Protein AF-A0A4Y9NA19-F1 (afdb_monomer_lite)

pLDDT: mean 90.02, std 9.49, range [52.34, 98.38]

Secondary structure (DSSP, 8-state):
--HHHHHHHHHHHHHHHHHHHHHHHHT--TTB---SS--BTTTBS-EEEETTEEEE-STT---EESS-TTTSPP-SBP-EEEE-TT--EEEE-HHHHHHHHHHSTT-EE----

Structure (mmCIF, N/CA/C/O backbone):
data_AF-A0A4Y9NA19-F1
#
_entry.id   AF-A0A4Y9NA19-F1
#
loop_
_atom_site.group_PDB
_atom_site.id
_atom_site.type_symbol
_atom_site.label_atom_id
_atom_site.label_alt_id
_atom_site.label_comp_id
_atom_site.label_asym_id
_atom_site.label_entity_id
_atom_site.label_seq_id
_atom_site.pdbx_PDB_ins_code
_atom_site.Cartn_x
_atom_site.Cartn_y
_atom_site.Cartn_z
_atom_site.occupancy
_atom_site.B_iso_or_equiv
_atom_site.auth_seq_id
_atom_site.auth_comp_id
_atom_site.auth_asym_id
_atom_site.auth_atom_id
_atom_site.pdbx_PDB_model_num
ATOM 1 N N . MET A 1 1 ? 22.765 -5.496 -37.655 1.00 52.34 1 MET A N 1
ATOM 2 C CA . MET A 1 1 ? 23.413 -4.926 -36.451 1.00 52.34 1 MET A CA 1
ATOM 3 C C . MET A 1 1 ? 22.401 -4.271 -35.501 1.00 52.34 1 MET A C 1
ATOM 5 O O . MET A 1 1 ? 22.779 -3.405 -34.734 1.00 52.34 1 MET A O 1
ATOM 9 N N . ASP A 1 2 ? 21.136 -4.701 -35.508 1.00 59.84 2 ASP A N 1
ATOM 10 C CA . ASP A 1 2 ? 20.037 -3.992 -34.826 1.00 59.84 2 ASP A CA 1
ATOM 11 C C . ASP A 1 2 ? 19.597 -4.692 -33.519 1.00 59.84 2 ASP A C 1
ATOM 13 O O . ASP A 1 2 ? 19.365 -4.069 -32.491 1.00 59.84 2 ASP A O 1
ATOM 17 N N . VAL A 1 3 ? 19.644 -6.030 -33.502 1.00 64.50 3 VAL A N 1
ATOM 18 C CA . VAL A 1 3 ? 19.242 -6.861 -32.349 1.00 64.50 3 VAL A CA 1
ATOM 19 C C . VAL A 1 3 ? 20.148 -6.670 -31.123 1.00 64.50 3 VAL A C 1
ATOM 21 O O . VAL A 1 3 ? 19.667 -6.636 -29.996 1.00 64.50 3 VAL A O 1
ATOM 24 N N . ALA A 1 4 ? 21.460 -6.513 -31.330 1.00 67.88 4 ALA A N 1
ATOM 25 C CA . ALA A 1 4 ? 22.413 -6.320 -30.233 1.00 67.88 4 ALA A CA 1
ATOM 26 C C . ALA A 1 4 ? 22.267 -4.940 -29.562 1.00 67.88 4 ALA A C 1
ATOM 28 O O . ALA A 1 4 ? 22.434 -4.828 -28.351 1.00 67.88 4 ALA A O 1
ATOM 29 N N . ALA A 1 5 ? 21.919 -3.906 -30.337 1.00 70.00 5 ALA A N 1
ATOM 30 C CA . ALA A 1 5 ? 21.656 -2.568 -29.813 1.00 70.00 5 ALA A CA 1
ATOM 31 C C . ALA A 1 5 ? 20.321 -2.517 -29.050 1.00 70.00 5 ALA A C 1
ATOM 33 O O . ALA A 1 5 ? 20.273 -1.955 -27.957 1.00 70.00 5 ALA A O 1
ATOM 34 N N . GLY A 1 6 ? 19.274 -3.172 -29.568 1.00 75.88 6 GLY A N 1
ATOM 35 C CA . GLY A 1 6 ? 17.994 -3.309 -28.865 1.00 75.88 6 GLY A CA 1
ATOM 36 C C . GLY A 1 6 ? 18.116 -4.064 -27.536 1.00 75.88 6 GLY A C 1
ATOM 37 O O . GLY A 1 6 ? 17.572 -3.622 -26.528 1.00 75.88 6 GLY A O 1
ATOM 38 N N . GLY A 1 7 ? 18.896 -5.151 -27.503 1.00 87.75 7 GLY A N 1
ATOM 39 C CA . GLY A 1 7 ? 19.143 -5.908 -26.271 1.00 87.75 7 GLY A CA 1
ATOM 40 C C . GLY A 1 7 ? 19.892 -5.105 -25.203 1.00 87.75 7 GLY A C 1
ATOM 41 O O . GLY A 1 7 ? 19.526 -5.152 -24.032 1.00 87.75 7 GLY A O 1
ATOM 42 N N . LEU A 1 8 ? 20.904 -4.326 -25.599 1.00 91.50 8 LEU A N 1
ATOM 43 C CA . LEU A 1 8 ? 21.634 -3.462 -24.667 1.00 91.50 8 LEU A CA 1
ATOM 44 C C . LEU A 1 8 ? 20.747 -2.344 -24.101 1.00 91.50 8 LEU A C 1
ATOM 46 O O . LEU A 1 8 ? 20.855 -2.028 -22.920 1.00 91.50 8 LEU A O 1
ATOM 50 N N . HIS A 1 9 ? 19.876 -1.757 -24.926 1.00 90.19 9 HIS A N 1
ATOM 51 C CA . HIS A 1 9 ? 18.947 -0.724 -24.471 1.00 90.19 9 HIS A CA 1
ATOM 52 C C . HIS A 1 9 ? 17.957 -1.271 -23.436 1.00 90.19 9 HIS A C 1
ATOM 54 O O . HIS A 1 9 ? 17.859 -0.703 -22.354 1.00 90.19 9 HIS A O 1
ATOM 60 N N . SER A 1 10 ? 17.328 -2.418 -23.717 1.00 90.94 10 SER A N 1
ATOM 61 C CA . SER A 1 10 ? 16.413 -3.088 -22.779 1.00 90.94 10 SER A CA 1
ATOM 62 C C . SER A 1 10 ? 17.091 -3.409 -21.444 1.00 90.94 10 SER A C 1
ATOM 64 O O . SER A 1 10 ? 16.537 -3.139 -20.386 1.00 90.94 10 SER A O 1
ATOM 66 N N . ALA A 1 11 ? 18.319 -3.937 -21.476 1.00 92.50 11 ALA A N 1
ATOM 67 C CA . ALA A 1 11 ? 19.066 -4.228 -20.253 1.00 92.50 11 ALA A CA 1
ATOM 68 C C . ALA A 1 11 ? 19.411 -2.954 -19.456 1.00 92.50 11 ALA A C 1
ATOM 70 O O . ALA A 1 11 ? 19.435 -2.975 -18.228 1.00 92.50 11 ALA A O 1
ATOM 71 N N . ALA A 1 12 ? 19.687 -1.839 -20.140 1.00 94.69 12 ALA A N 1
ATOM 72 C CA . ALA A 1 12 ? 19.922 -0.560 -19.480 1.00 94.69 12 ALA A CA 1
ATOM 73 C C . ALA A 1 12 ? 18.646 -0.015 -18.816 1.00 94.69 12 ALA A C 1
ATOM 75 O O . ALA A 1 12 ? 18.734 0.499 -17.704 1.00 94.69 12 ALA A O 1
ATOM 76 N N . GLU A 1 13 ? 17.480 -0.155 -19.455 1.00 93.31 13 GLU A N 1
ATOM 77 C CA . GLU A 1 13 ? 16.184 0.213 -18.865 1.00 93.31 13 GLU A CA 1
ATOM 78 C C . GLU A 1 13 ? 15.889 -0.612 -17.603 1.00 93.31 13 GLU A C 1
ATOM 80 O O . GLU A 1 13 ? 15.613 -0.035 -16.556 1.00 93.31 13 GLU A O 1
ATOM 85 N N . GLU A 1 14 ? 16.073 -1.936 -17.646 1.00 92.75 14 GLU A N 1
ATOM 86 C CA . GLU A 1 14 ? 15.884 -2.813 -16.476 1.00 92.75 14 GLU A CA 1
ATOM 87 C C . GLU A 1 14 ? 16.801 -2.442 -15.297 1.00 92.75 14 GLU A C 1
ATOM 89 O O . GLU A 1 14 ? 16.388 -2.469 -14.132 1.00 92.75 14 GLU A O 1
ATOM 94 N N . LEU A 1 15 ? 18.056 -2.077 -15.580 1.00 95.69 15 LEU A N 1
ATOM 95 C CA . LEU A 1 15 ? 18.998 -1.629 -14.552 1.00 95.69 15 LEU A CA 1
ATOM 96 C C . LEU A 1 15 ? 18.588 -0.290 -13.934 1.00 95.69 15 LEU A C 1
ATOM 98 O O . LEU A 1 15 ? 18.739 -0.118 -12.724 1.00 95.69 15 LEU A O 1
ATOM 102 N N . LEU A 1 16 ? 18.089 0.648 -14.742 1.00 94.38 16 LEU A N 1
ATOM 103 C CA . LEU A 1 16 ? 17.586 1.932 -14.254 1.00 94.38 16 LEU A CA 1
ATOM 104 C C . LEU A 1 16 ? 16.338 1.737 -13.384 1.00 94.38 16 LEU A C 1
ATOM 106 O O . LEU A 1 16 ? 16.288 2.284 -12.284 1.00 94.38 16 LEU A O 1
ATOM 110 N N . ASP A 1 17 ? 15.401 0.886 -13.807 1.00 91.06 17 ASP A N 1
ATOM 111 C CA . ASP A 1 17 ? 14.200 0.550 -13.032 1.00 91.06 17 ASP A CA 1
ATOM 112 C C . ASP A 1 17 ? 14.560 -0.079 -11.677 1.00 91.06 17 ASP A C 1
ATOM 114 O O . ASP A 1 17 ? 14.029 0.313 -10.632 1.00 91.06 17 ASP A O 1
ATOM 118 N N . THR A 1 18 ? 15.522 -1.007 -11.678 1.00 92.31 18 THR A N 1
ATOM 119 C CA . THR A 1 18 ? 16.030 -1.649 -10.455 1.00 92.31 18 THR A CA 1
ATOM 120 C C . THR A 1 18 ? 16.717 -0.637 -9.536 1.00 92.31 18 THR A C 1
ATOM 122 O O . THR A 1 18 ? 16.524 -0.657 -8.320 1.00 92.31 18 THR A O 1
ATOM 125 N N . ALA A 1 19 ? 17.532 0.265 -10.089 1.00 95.69 19 ALA A N 1
ATOM 126 C CA . ALA A 1 19 ? 18.197 1.302 -9.307 1.00 95.69 19 ALA A CA 1
ATOM 127 C C . ALA A 1 19 ? 17.177 2.241 -8.646 1.00 95.69 19 ALA A C 1
ATOM 129 O O . ALA A 1 19 ? 17.307 2.552 -7.460 1.00 95.69 19 ALA A O 1
ATOM 130 N N . ASP A 1 20 ? 16.135 2.632 -9.378 1.00 93.69 20 ASP A N 1
ATOM 131 C CA . ASP A 1 20 ? 15.051 3.458 -8.856 1.00 93.69 20 ASP A CA 1
ATOM 132 C C . ASP A 1 20 ? 14.265 2.742 -7.745 1.00 93.69 20 ASP A C 1
ATOM 134 O O . ASP A 1 20 ? 13.883 3.379 -6.758 1.00 93.69 20 ASP A O 1
ATOM 138 N N . GLU A 1 21 ? 14.041 1.429 -7.857 1.00 91.94 21 GLU A N 1
ATOM 139 C CA . GLU A 1 21 ? 13.459 0.613 -6.782 1.00 91.94 21 GLU A CA 1
ATOM 140 C C . GLU A 1 21 ? 14.341 0.615 -5.532 1.00 91.94 21 GLU A C 1
ATOM 142 O O . GLU A 1 21 ? 13.872 0.945 -4.440 1.00 91.94 21 GLU A O 1
ATOM 147 N N . LEU A 1 22 ? 15.638 0.344 -5.681 1.00 93.38 22 LEU A N 1
ATOM 148 C CA . LEU A 1 22 ? 16.576 0.352 -4.559 1.00 93.38 22 LEU A CA 1
ATOM 149 C C . LEU A 1 22 ? 16.648 1.723 -3.876 1.00 93.38 22 LEU A C 1
ATOM 151 O O . LEU A 1 22 ? 16.710 1.784 -2.649 1.00 93.38 22 LEU A O 1
ATOM 155 N N . ILE A 1 23 ? 16.589 2.820 -4.637 1.00 94.62 23 ILE A N 1
ATOM 156 C CA . ILE A 1 23 ? 16.535 4.181 -4.087 1.00 94.62 23 ILE A CA 1
ATOM 157 C C . ILE A 1 23 ? 15.264 4.379 -3.253 1.00 94.62 23 ILE A C 1
ATOM 159 O O . ILE A 1 23 ? 15.349 4.919 -2.148 1.00 94.62 23 ILE A O 1
ATOM 163 N N . ARG A 1 24 ? 14.095 3.923 -3.727 1.00 92.56 24 ARG A N 1
ATOM 164 C CA . ARG A 1 24 ? 12.836 4.002 -2.960 1.00 92.56 24 ARG A CA 1
ATOM 165 C C . ARG A 1 24 ? 12.909 3.194 -1.669 1.00 92.56 24 ARG A C 1
ATOM 167 O O . ARG A 1 24 ? 12.524 3.701 -0.616 1.00 92.56 24 ARG A O 1
ATOM 174 N N . LEU A 1 25 ? 13.436 1.973 -1.738 1.00 89.94 25 LEU A N 1
ATOM 175 C CA . LEU A 1 25 ? 13.600 1.103 -0.573 1.00 89.94 25 LEU A CA 1
ATOM 176 C C . LEU A 1 25 ? 14.597 1.687 0.435 1.00 89.94 25 LEU A C 1
ATOM 178 O O . LEU A 1 25 ? 14.336 1.664 1.635 1.00 89.94 25 LEU A O 1
ATOM 182 N N . ALA A 1 26 ? 15.704 2.262 -0.036 1.00 91.00 26 ALA A N 1
ATOM 183 C CA . ALA A 1 26 ? 16.690 2.926 0.813 1.00 91.00 26 ALA A CA 1
ATOM 184 C C . ALA A 1 26 ? 16.149 4.220 1.446 1.00 91.00 26 ALA A C 1
ATOM 186 O O . ALA A 1 26 ? 16.511 4.553 2.572 1.00 91.00 26 ALA A O 1
ATOM 187 N N . ALA A 1 27 ? 15.262 4.934 0.749 1.00 91.12 27 ALA A N 1
ATOM 188 C CA . ALA A 1 27 ? 14.577 6.120 1.259 1.00 91.12 27 ALA A CA 1
ATOM 189 C C . ALA A 1 27 ? 13.384 5.790 2.178 1.00 91.12 27 ALA A C 1
ATOM 191 O O . ALA A 1 27 ? 12.704 6.705 2.656 1.00 91.12 27 ALA A O 1
ATOM 192 N N . ARG A 1 28 ? 13.101 4.501 2.424 1.00 89.44 28 ARG A N 1
ATOM 193 C CA . ARG A 1 28 ? 11.988 4.077 3.273 1.00 89.44 28 ARG A CA 1
ATOM 194 C C . ARG A 1 28 ? 12.172 4.608 4.690 1.00 89.44 28 ARG A C 1
ATOM 196 O O . ARG A 1 28 ? 13.248 4.556 5.282 1.00 89.44 28 ARG A O 1
ATOM 203 N N . ARG A 1 29 ? 11.072 5.115 5.238 1.00 89.38 29 ARG A N 1
ATOM 204 C CA . ARG A 1 29 ? 11.042 5.714 6.569 1.00 89.38 29 ARG A CA 1
ATOM 205 C C . ARG A 1 29 ? 11.337 4.664 7.642 1.00 89.38 29 ARG A C 1
ATOM 207 O O . ARG A 1 29 ? 10.927 3.511 7.519 1.00 89.38 29 ARG A O 1
ATOM 214 N N . THR A 1 30 ? 11.986 5.081 8.725 1.00 89.75 30 THR A N 1
ATOM 215 C CA . THR A 1 30 ? 12.241 4.214 9.889 1.00 89.75 30 THR A CA 1
ATOM 216 C C . THR A 1 30 ? 10.965 3.861 10.651 1.00 89.75 30 THR A C 1
ATOM 218 O O . THR A 1 30 ? 10.907 2.811 11.280 1.00 89.75 30 THR A O 1
ATOM 221 N N . ASP A 1 31 ? 9.940 4.709 10.564 1.00 93.00 31 ASP A N 1
ATOM 222 C CA . ASP A 1 31 ? 8.604 4.515 11.136 1.00 93.00 31 ASP A CA 1
ATOM 223 C C . ASP A 1 31 ? 7.605 3.925 10.124 1.00 93.00 31 ASP A C 1
ATOM 225 O O . ASP A 1 31 ? 6.395 4.038 10.312 1.00 93.00 31 ASP A O 1
ATOM 229 N N . ALA A 1 32 ? 8.081 3.331 9.025 1.00 94.56 32 ALA A N 1
ATOM 230 C CA . ALA A 1 32 ? 7.206 2.752 8.017 1.00 94.56 32 ALA A CA 1
ATOM 231 C C . ALA A 1 32 ? 6.503 1.484 8.528 1.00 94.56 32 ALA A C 1
ATOM 233 O O . ALA A 1 32 ? 7.097 0.636 9.197 1.00 94.56 32 ALA A O 1
ATOM 234 N N . CYS A 1 33 ? 5.239 1.326 8.138 1.00 95.69 33 CYS A N 1
ATOM 235 C CA . CYS A 1 33 ? 4.419 0.151 8.406 1.00 95.69 33 CYS A CA 1
ATOM 236 C C . CYS A 1 33 ? 5.139 -1.140 7.995 1.00 95.69 33 CYS A C 1
ATOM 238 O O . CYS A 1 33 ? 5.673 -1.231 6.891 1.00 95.69 33 CYS A O 1
ATOM 240 N N . SER A 1 34 ? 5.132 -2.147 8.872 1.00 91.75 34 SER A N 1
ATOM 241 C CA . SER A 1 34 ? 5.909 -3.388 8.729 1.00 91.75 34 SER A CA 1
ATOM 242 C C . SER A 1 34 ? 5.424 -4.341 7.632 1.00 91.75 34 SER A C 1
ATOM 244 O O . SER A 1 34 ? 6.112 -5.312 7.324 1.00 91.75 34 SER A O 1
ATOM 246 N N . VAL A 1 35 ? 4.259 -4.082 7.035 1.00 95.06 35 VAL A N 1
ATOM 247 C CA . VAL A 1 35 ? 3.653 -4.969 6.038 1.00 95.06 35 VAL A CA 1
ATOM 248 C C . VAL A 1 35 ? 4.491 -4.979 4.746 1.00 95.06 35 VAL A C 1
ATOM 250 O O . VAL A 1 35 ? 4.808 -3.907 4.220 1.00 95.06 35 VAL A O 1
ATOM 253 N N . PRO A 1 36 ? 4.854 -6.164 4.210 1.00 94.38 36 PRO A N 1
ATOM 254 C CA . PRO A 1 36 ? 5.806 -6.286 3.105 1.00 94.38 36 PRO A CA 1
ATOM 255 C C . PRO A 1 36 ? 5.197 -6.046 1.714 1.00 94.38 36 PRO A C 1
ATOM 257 O O . PRO A 1 36 ? 5.856 -6.314 0.717 1.00 94.38 36 PRO A O 1
ATOM 260 N N . TRP A 1 37 ? 3.970 -5.531 1.638 1.00 95.56 37 TRP A N 1
ATOM 261 C CA . TRP A 1 37 ? 3.317 -5.100 0.402 1.00 95.56 37 TRP A CA 1
ATOM 262 C C . TRP A 1 37 ? 2.678 -3.723 0.597 1.00 95.56 37 TRP A C 1
ATOM 264 O O . TRP A 1 37 ? 2.371 -3.311 1.721 1.00 95.56 37 TRP A O 1
ATOM 274 N N . GLY A 1 38 ? 2.465 -2.995 -0.495 1.00 96.12 38 GLY A N 1
ATOM 275 C CA . GLY A 1 38 ? 1.840 -1.682 -0.447 1.00 96.12 38 GLY A CA 1
ATOM 276 C C . GLY A 1 38 ? 0.318 -1.742 -0.362 1.00 96.12 38 GLY A C 1
ATOM 277 O O . GLY A 1 38 ? -0.338 -2.667 -0.840 1.00 96.12 38 GLY A O 1
ATOM 278 N N . ALA A 1 39 ? -0.259 -0.672 0.179 1.00 96.38 39 ALA A N 1
ATOM 279 C CA . ALA A 1 39 ? -1.697 -0.432 0.205 1.00 96.38 39 ALA A CA 1
ATOM 280 C C . ALA A 1 39 ? -2.029 0.977 -0.302 1.00 96.38 39 ALA A C 1
ATOM 282 O O . ALA A 1 39 ? -1.165 1.868 -0.362 1.00 96.38 39 ALA A O 1
ATOM 283 N N . CYS A 1 40 ? -3.299 1.192 -0.656 1.00 96.94 40 CYS A N 1
ATOM 284 C CA . CYS A 1 40 ? -3.821 2.543 -0.760 1.00 96.94 40 CYS A CA 1
ATOM 285 C C . CYS A 1 40 ? -3.840 3.131 0.659 1.00 96.94 40 CYS A C 1
ATOM 287 O O . CYS A 1 40 ? -4.475 2.533 1.528 1.00 96.94 40 CYS A O 1
ATOM 289 N N . PRO A 1 41 ? -3.205 4.290 0.908 1.00 94.25 41 PRO A N 1
ATOM 290 C CA . PRO A 1 41 ? -3.144 4.858 2.258 1.00 94.25 41 PRO A CA 1
ATOM 291 C C . PRO A 1 41 ? -4.523 5.112 2.880 1.00 94.25 41 PRO A C 1
ATOM 293 O O . PRO A 1 41 ? -4.672 5.030 4.089 1.00 94.25 41 PRO A O 1
ATOM 296 N N . GLU A 1 42 ? -5.535 5.372 2.047 1.00 93.00 42 GLU A N 1
ATOM 297 C CA . GLU A 1 42 ? -6.908 5.653 2.487 1.00 93.00 42 GLU A CA 1
ATOM 298 C C . GLU A 1 42 ? -7.849 4.450 2.389 1.00 93.00 42 GLU A C 1
ATOM 300 O O . GLU A 1 42 ? -8.798 4.342 3.156 1.00 93.00 42 GLU A O 1
ATOM 305 N N . HIS A 1 43 ? -7.627 3.565 1.414 1.00 95.06 43 HIS A N 1
ATOM 306 C CA . HIS A 1 43 ? -8.604 2.536 1.046 1.00 95.06 43 HIS A CA 1
ATOM 307 C C . HIS A 1 43 ? -8.106 1.105 1.282 1.00 95.06 43 HIS A C 1
ATOM 309 O O . HIS A 1 43 ? -8.812 0.156 0.956 1.00 95.06 43 HIS A O 1
ATOM 315 N N . GLY A 1 44 ? -6.898 0.935 1.824 1.00 94.88 44 GLY A N 1
ATOM 316 C CA . GLY A 1 44 ? -6.332 -0.371 2.148 1.00 94.88 44 GLY A CA 1
ATOM 317 C C . GLY A 1 44 ? -6.002 -1.218 0.919 1.00 94.88 44 GLY A C 1
ATOM 318 O O . GLY A 1 44 ? -5.393 -0.732 -0.041 1.00 94.88 44 GLY A O 1
ATOM 319 N N . ALA A 1 45 ? -6.371 -2.501 0.965 1.00 94.25 45 ALA A N 1
ATOM 320 C CA . ALA A 1 45 ? -6.037 -3.523 -0.031 1.00 94.25 45 ALA A CA 1
ATOM 321 C C . ALA A 1 45 ? -6.867 -3.410 -1.330 1.00 94.25 45 ALA A C 1
ATOM 323 O O . ALA A 1 45 ? -7.560 -4.341 -1.738 1.00 94.25 45 ALA A O 1
ATOM 324 N N . THR A 1 46 ? -6.800 -2.252 -1.988 1.00 96.56 46 THR A N 1
A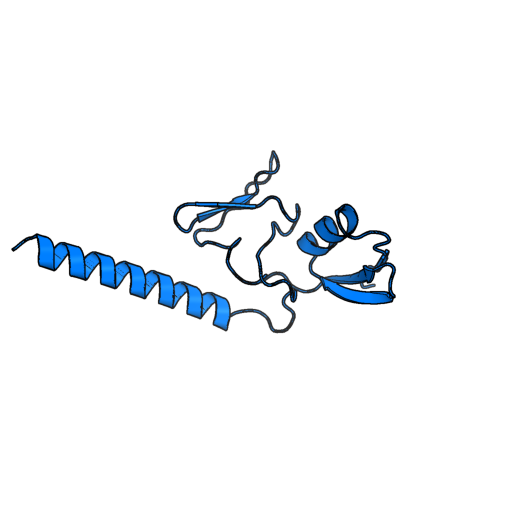TOM 325 C CA . THR A 1 46 ? -7.541 -1.926 -3.223 1.00 96.56 46 THR A CA 1
ATOM 326 C C . THR A 1 46 ? -6.629 -1.585 -4.397 1.00 96.56 46 THR A C 1
ATOM 328 O O . THR A 1 46 ? -7.101 -1.139 -5.450 1.00 96.56 46 THR A O 1
ATOM 331 N N . LEU A 1 47 ? -5.320 -1.771 -4.232 1.00 97.75 47 LEU A N 1
ATOM 332 C CA . LEU A 1 47 ? -4.351 -1.528 -5.287 1.00 97.75 47 LEU A CA 1
ATOM 333 C C . LEU A 1 47 ? -4.442 -2.593 -6.385 1.00 97.75 47 LEU A C 1
ATOM 335 O O . LEU A 1 47 ? -4.673 -3.773 -6.126 1.00 97.75 47 LEU A O 1
ATOM 339 N N . ARG A 1 48 ? -4.211 -2.165 -7.623 1.00 98.06 48 ARG A N 1
ATOM 340 C CA . ARG A 1 48 ? -3.859 -3.025 -8.754 1.00 98.06 48 ARG A CA 1
ATOM 341 C C . ARG A 1 48 ? -2.548 -2.551 -9.344 1.00 98.06 48 ARG A C 1
ATOM 343 O O . ARG A 1 48 ? -2.285 -1.350 -9.346 1.00 98.06 48 ARG A O 1
ATOM 350 N N . SER A 1 49 ? -1.773 -3.496 -9.863 1.00 97.12 49 SER A N 1
ATOM 351 C CA . SER A 1 49 ? -0.491 -3.223 -10.494 1.00 97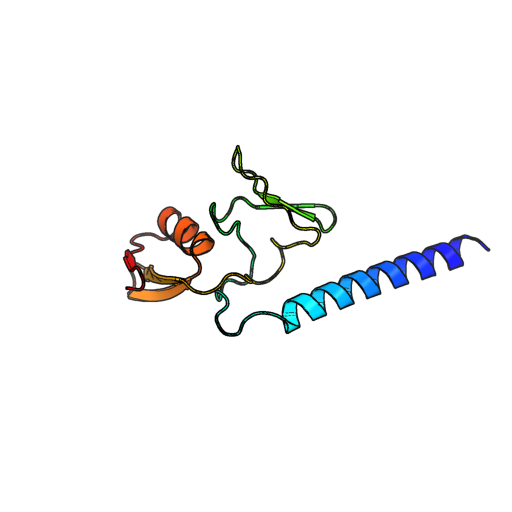.12 49 SER A CA 1
ATOM 352 C C . SER A 1 49 ? -0.357 -3.952 -11.824 1.00 97.12 49 SER A C 1
ATOM 354 O O . SER A 1 49 ? -0.824 -5.082 -11.980 1.00 97.12 49 SER A O 1
ATOM 356 N N . THR A 1 50 ? 0.215 -3.282 -12.819 1.00 96.00 50 THR A N 1
ATOM 357 C CA . THR A 1 50 ? 0.538 -3.843 -14.138 1.00 96.00 50 THR A CA 1
ATOM 358 C C . THR A 1 50 ? 1.627 -2.992 -14.783 1.00 96.00 50 THR A C 1
ATOM 360 O O . THR A 1 50 ? 1.548 -1.765 -14.736 1.00 96.00 50 THR A O 1
ATOM 363 N N . ALA A 1 51 ? 2.615 -3.635 -15.415 1.00 91.38 51 ALA A N 1
ATOM 364 C CA . ALA A 1 51 ? 3.700 -2.972 -16.150 1.00 91.38 51 ALA A CA 1
ATOM 365 C C . ALA A 1 51 ? 4.401 -1.865 -15.332 1.00 91.38 51 ALA A C 1
ATOM 367 O O . ALA A 1 51 ? 4.506 -0.722 -15.781 1.00 91.38 51 ALA A O 1
ATOM 368 N N . GLY A 1 52 ? 4.795 -2.191 -14.094 1.00 90.12 52 GLY A N 1
ATOM 369 C CA . GLY A 1 52 ? 5.505 -1.268 -13.201 1.00 90.12 52 GLY A CA 1
ATOM 370 C C . GLY A 1 52 ? 4.674 -0.069 -12.737 1.00 90.12 52 GLY A C 1
ATOM 371 O O . GLY A 1 52 ? 5.223 0.918 -12.265 1.00 90.12 52 GLY A O 1
ATOM 372 N N . ARG A 1 53 ? 3.347 -0.096 -12.889 1.00 95.12 53 ARG A N 1
ATOM 373 C CA . ARG A 1 53 ? 2.451 0.990 -12.471 1.00 95.12 53 ARG A CA 1
ATOM 374 C C . ARG A 1 53 ? 1.397 0.451 -11.538 1.00 95.12 53 ARG A C 1
ATOM 376 O O . ARG A 1 53 ? 0.810 -0.590 -11.810 1.00 95.12 53 ARG A O 1
ATOM 383 N N . CYS A 1 54 ? 1.090 1.220 -10.504 1.00 98.19 54 CYS A N 1
ATOM 384 C CA . CYS A 1 54 ? 0.125 0.837 -9.489 1.00 98.19 54 CYS A CA 1
ATOM 385 C C . CYS A 1 54 ? -0.945 1.922 -9.301 1.00 98.19 54 CYS A C 1
ATOM 387 O O . CYS A 1 54 ? -0.653 3.116 -9.386 1.00 98.19 54 CYS A O 1
ATOM 389 N N . TRP A 1 55 ? -2.196 1.542 -9.040 1.00 98.38 55 TRP A N 1
ATOM 390 C CA . TRP A 1 55 ? -3.300 2.477 -8.788 1.00 98.38 55 TRP A CA 1
ATOM 391 C C . TRP A 1 55 ? -4.341 1.899 -7.831 1.00 98.38 55 TRP A C 1
ATOM 393 O O . TRP A 1 55 ? -4.509 0.686 -7.729 1.00 98.38 55 TRP A O 1
ATOM 403 N N . CYS A 1 56 ? -5.058 2.779 -7.133 1.00 98.38 56 CYS A N 1
ATOM 404 C CA . CYS A 1 56 ? -6.211 2.399 -6.320 1.00 98.38 56 CYS A CA 1
ATOM 405 C C . CYS A 1 56 ? -7.440 2.150 -7.206 1.00 98.38 56 CYS A C 1
ATOM 407 O O . CYS A 1 56 ? -7.710 2.919 -8.126 1.00 98.38 56 CYS A O 1
ATOM 409 N N . THR A 1 57 ? -8.205 1.098 -6.916 1.00 98.06 57 THR A N 1
ATOM 410 C CA . THR A 1 57 ? -9.431 0.754 -7.660 1.00 98.06 57 THR A CA 1
ATOM 411 C C . THR A 1 57 ? -10.722 1.269 -7.027 1.00 98.06 57 THR A C 1
ATOM 413 O O . THR A 1 57 ? -11.784 1.136 -7.634 1.00 98.06 57 THR A O 1
ATOM 416 N N . THR A 1 58 ? -10.657 1.884 -5.842 1.00 97.88 58 THR A N 1
ATOM 417 C CA . THR A 1 58 ? -11.835 2.482 -5.201 1.00 97.88 58 THR A CA 1
ATOM 418 C C . THR A 1 58 ? -12.384 3.638 -6.048 1.00 97.88 58 THR A C 1
ATOM 420 O O . THR A 1 58 ? -11.617 4.544 -6.393 1.00 97.88 58 THR A O 1
ATOM 423 N N . PRO A 1 59 ? -13.697 3.666 -6.356 1.00 97.94 59 PRO A N 1
ATOM 424 C CA . PRO A 1 59 ? -14.312 4.762 -7.101 1.00 97.94 59 PRO A CA 1
ATOM 425 C C . PRO A 1 59 ? -14.018 6.132 -6.475 1.00 97.94 59 PRO A C 1
ATOM 427 O O . PRO A 1 59 ? -14.209 6.331 -5.280 1.00 97.94 59 PRO A O 1
ATOM 430 N N . GLY A 1 60 ? -13.547 7.080 -7.289 1.00 97.50 60 GLY A N 1
ATOM 431 C CA . GLY A 1 60 ? -13.208 8.439 -6.846 1.00 97.50 60 GLY A CA 1
ATOM 432 C C . GLY A 1 60 ? -11.796 8.610 -6.273 1.00 97.50 60 GLY A C 1
ATOM 433 O O . GLY A 1 60 ? -11.337 9.743 -6.142 1.00 97.50 60 GLY A O 1
ATOM 434 N N . CYS A 1 61 ? -11.056 7.530 -5.997 1.00 97.88 61 CYS A N 1
ATOM 435 C CA . CYS A 1 61 ? -9.656 7.644 -5.598 1.00 97.88 61 CYS A CA 1
ATOM 436 C C . CYS A 1 61 ? -8.760 7.860 -6.826 1.00 97.88 61 CYS A C 1
ATOM 438 O O . CYS A 1 61 ? -8.714 7.030 -7.729 1.00 97.88 61 CYS A O 1
ATOM 440 N N . LEU A 1 62 ? -8.004 8.960 -6.849 1.00 97.25 62 LEU A N 1
ATOM 441 C CA . LEU A 1 62 ? -7.117 9.310 -7.971 1.00 97.25 62 LEU A CA 1
ATOM 442 C C . LEU A 1 62 ? -5.645 8.929 -7.738 1.00 97.25 62 LEU A C 1
ATOM 444 O O . LEU A 1 62 ? -4.773 9.304 -8.526 1.00 97.25 62 LEU A O 1
ATOM 448 N N . ARG A 1 63 ? -5.347 8.213 -6.646 1.00 97.62 63 ARG A N 1
ATOM 449 C CA . ARG A 1 63 ? -3.974 7.823 -6.305 1.00 97.62 63 ARG A CA 1
ATOM 450 C C . ARG A 1 63 ? -3.442 6.767 -7.267 1.00 97.62 63 ARG A C 1
ATOM 452 O O . ARG A 1 63 ? -4.049 5.714 -7.472 1.00 97.62 63 ARG A O 1
ATOM 459 N N . ARG A 1 64 ? -2.267 7.070 -7.807 1.00 97.88 64 ARG A N 1
ATOM 460 C CA . ARG A 1 64 ? -1.511 6.269 -8.765 1.00 97.88 64 ARG A CA 1
ATOM 461 C C . ARG A 1 64 ? -0.024 6.479 -8.536 1.00 97.88 64 ARG A C 1
ATOM 463 O O . ARG A 1 64 ? 0.390 7.555 -8.109 1.00 97.88 64 ARG A O 1
ATOM 470 N N . TRP A 1 65 ? 0.751 5.459 -8.857 1.00 96.81 65 TRP A N 1
ATOM 471 C CA . TRP A 1 65 ? 2.193 5.408 -8.699 1.00 96.81 65 TRP A C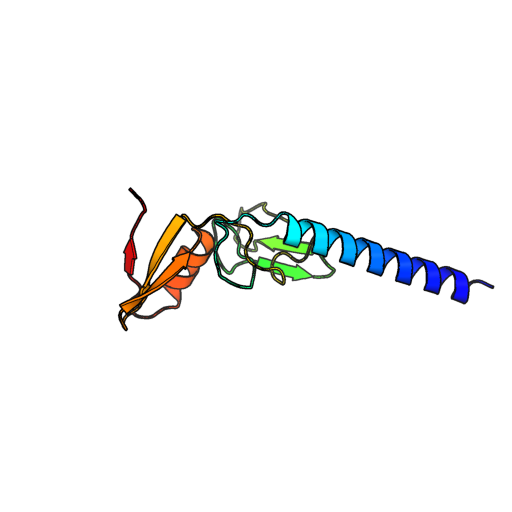A 1
ATOM 472 C C . TRP A 1 65 ? 2.817 4.915 -10.002 1.00 96.81 65 TRP A C 1
ATOM 474 O O . TRP A 1 65 ? 2.278 4.033 -10.673 1.00 96.81 65 TRP A O 1
ATOM 484 N N . PHE A 1 66 ? 3.956 5.504 -10.355 1.00 94.50 66 PHE A N 1
ATOM 485 C CA . PHE A 1 66 ? 4.757 5.124 -11.523 1.00 94.50 66 PHE A CA 1
ATOM 486 C C . PHE A 1 66 ? 5.777 4.016 -11.204 1.00 94.50 66 PHE A C 1
ATOM 488 O O . PHE A 1 66 ? 6.779 3.900 -11.890 1.00 94.50 66 PHE A O 1
ATOM 495 N N . HIS A 1 67 ? 5.522 3.255 -10.141 1.00 93.12 67 HIS A N 1
ATOM 496 C CA . HIS A 1 67 ? 6.250 2.058 -9.727 1.00 93.12 67 HIS A CA 1
ATOM 497 C C . HIS A 1 67 ? 5.240 1.023 -9.212 1.00 93.12 67 HIS A C 1
ATOM 499 O O . HIS A 1 67 ? 4.083 1.369 -8.911 1.00 93.12 67 HIS A O 1
ATOM 505 N N . ASP A 1 68 ? 5.672 -0.233 -9.078 1.00 94.12 68 ASP A N 1
ATOM 506 C CA . ASP A 1 68 ? 4.871 -1.310 -8.497 1.00 94.12 68 ASP A CA 1
ATOM 507 C C . ASP A 1 68 ? 4.793 -1.202 -6.969 1.00 94.12 68 ASP A C 1
ATOM 509 O O . ASP A 1 68 ? 5.326 -2.009 -6.215 1.00 94.12 68 ASP A O 1
ATOM 513 N N . ARG A 1 69 ? 4.057 -0.197 -6.497 1.00 95.69 69 ARG A N 1
ATOM 514 C CA . ARG A 1 69 ? 3.815 -0.011 -5.067 1.00 95.69 69 ARG A CA 1
ATOM 515 C C . ARG A 1 69 ? 3.197 -1.242 -4.401 1.00 95.69 69 ARG A C 1
ATOM 517 O O . ARG A 1 69 ? 3.422 -1.446 -3.218 1.00 95.69 69 ARG A O 1
ATOM 524 N N . LEU A 1 70 ? 2.367 -2.010 -5.110 1.00 96.75 70 LEU A N 1
ATOM 525 C CA . LEU A 1 70 ? 1.720 -3.189 -4.532 1.00 96.75 70 LEU A CA 1
ATOM 526 C C . LEU A 1 70 ? 2.755 -4.273 -4.199 1.00 96.75 70 LEU A C 1
ATOM 528 O O . LEU A 1 70 ? 2.638 -4.896 -3.149 1.00 96.75 70 LEU A O 1
ATOM 532 N N . GLY A 1 71 ? 3.756 -4.464 -5.061 1.00 94.94 71 GLY A N 1
ATOM 533 C CA . GLY A 1 71 ? 4.859 -5.403 -4.840 1.00 94.94 71 GLY A CA 1
ATOM 534 C C . GLY A 1 71 ? 5.934 -4.924 -3.856 1.00 94.94 71 GLY A C 1
ATOM 535 O O . GLY A 1 71 ? 6.682 -5.746 -3.336 1.00 94.94 71 GLY A O 1
ATOM 536 N N . GLU A 1 72 ? 6.009 -3.623 -3.571 1.00 93.75 72 GLU A N 1
ATOM 537 C CA . GLU A 1 72 ? 7.005 -3.039 -2.665 1.00 93.75 72 GLU A CA 1
ATOM 538 C C . GLU A 1 72 ? 6.533 -3.035 -1.187 1.00 93.75 72 GLU A C 1
ATOM 540 O O . GLU A 1 72 ? 5.339 -2.867 -0.916 1.00 93.75 72 GLU A O 1
ATOM 545 N N . PRO A 1 73 ? 7.445 -3.146 -0.195 1.00 95.44 73 PRO A N 1
ATOM 546 C CA . PRO A 1 73 ? 7.123 -2.952 1.217 1.00 95.44 73 PRO A CA 1
ATOM 547 C C . PRO A 1 73 ? 6.416 -1.624 1.483 1.00 95.44 73 PRO A C 1
ATOM 549 O O . PRO A 1 73 ? 6.753 -0.588 0.905 1.00 95.44 73 PRO A O 1
ATOM 552 N N . CYS A 1 74 ? 5.469 -1.626 2.422 1.00 95.62 74 CYS A N 1
ATOM 553 C CA . CYS A 1 74 ? 4.695 -0.431 2.722 1.00 95.62 74 CYS A CA 1
ATOM 554 C C . CYS A 1 74 ? 5.601 0.739 3.140 1.00 95.62 74 CYS A C 1
ATOM 556 O O . CYS A 1 74 ? 6.432 0.618 4.047 1.00 95.62 74 CYS A O 1
ATOM 558 N N . ALA A 1 75 ? 5.412 1.886 2.486 1.00 93.88 75 ALA A N 1
ATOM 559 C CA . ALA A 1 75 ? 6.140 3.124 2.764 1.00 93.88 75 ALA A CA 1
ATOM 560 C C . ALA A 1 75 ? 5.365 4.106 3.665 1.00 93.88 75 ALA A C 1
ATOM 562 O O . ALA A 1 75 ? 5.901 5.151 4.031 1.00 93.88 75 ALA A O 1
ATOM 563 N N . GLU A 1 76 ? 4.108 3.798 4.007 1.00 95.56 76 GLU A N 1
ATOM 564 C CA . GLU A 1 76 ? 3.284 4.660 4.863 1.00 95.56 76 GLU A CA 1
ATOM 565 C C . GLU A 1 76 ? 3.743 4.600 6.323 1.00 95.56 76 GLU A C 1
ATOM 567 O O . GLU A 1 76 ? 4.125 3.519 6.783 1.00 95.56 76 GLU A O 1
ATOM 572 N N . PRO A 1 77 ? 3.682 5.717 7.067 1.00 95.06 77 PRO A N 1
ATOM 573 C CA . PRO A 1 77 ? 4.036 5.726 8.479 1.00 95.06 77 PRO A CA 1
ATOM 574 C C . PRO A 1 77 ? 3.078 4.850 9.292 1.00 95.06 77 PRO A C 1
ATOM 576 O O . PRO A 1 77 ? 1.891 4.735 8.978 1.00 95.06 77 PRO A O 1
ATOM 579 N N . VAL A 1 78 ? 3.588 4.246 10.360 1.00 95.06 78 VAL A N 1
ATOM 580 C CA . VAL A 1 78 ? 2.761 3.636 11.402 1.00 95.06 78 VAL A CA 1
ATOM 581 C C . VAL A 1 78 ? 1.885 4.714 12.036 1.00 95.06 78 VAL A C 1
ATOM 583 O O . VAL A 1 78 ? 2.365 5.772 12.437 1.00 95.06 78 VAL A O 1
ATOM 586 N N . THR A 1 79 ? 0.596 4.418 12.157 1.00 93.88 79 THR A N 1
ATOM 587 C CA . THR A 1 79 ? -0.415 5.331 12.712 1.00 93.88 79 THR A CA 1
ATOM 588 C C . THR A 1 79 ? -1.148 4.745 13.907 1.00 93.88 79 THR A C 1
ATOM 590 O O . THR A 1 79 ? -1.720 5.496 14.688 1.00 93.88 79 THR A O 1
ATOM 593 N N . GLN A 1 80 ? -1.208 3.415 14.029 1.00 90.88 80 GLN A N 1
ATOM 594 C CA . GLN A 1 80 ? -1.962 2.752 15.091 1.00 90.88 80 GLN A CA 1
ATOM 595 C C . GLN A 1 80 ? -1.548 1.289 15.266 1.00 90.88 80 GLN A C 1
ATOM 597 O O . GLN A 1 80 ? -1.294 0.603 14.272 1.00 90.88 80 GLN A O 1
ATOM 602 N N . PRO A 1 81 ? -1.529 0.776 16.504 1.00 91.56 81 PRO A N 1
ATOM 603 C CA . PRO A 1 81 ? -1.515 -0.655 16.723 1.00 91.56 81 PRO A CA 1
ATOM 604 C C . PRO A 1 81 ? -2.872 -1.301 16.450 1.00 91.56 81 PRO A C 1
ATOM 606 O O . PRO A 1 81 ? -3.935 -0.769 16.786 1.00 91.56 81 PRO A O 1
ATOM 609 N N . VAL A 1 82 ? -2.801 -2.505 15.903 1.00 90.38 82 VAL A N 1
ATOM 610 C CA . VAL A 1 82 ? -3.892 -3.465 15.786 1.00 90.38 82 VAL A CA 1
ATOM 611 C C . VAL A 1 82 ? -3.539 -4.671 16.641 1.00 90.38 82 VAL A C 1
ATOM 613 O O . VAL A 1 82 ? -2.430 -5.187 16.538 1.00 90.38 82 VAL A O 1
ATOM 616 N N . ILE A 1 83 ? -4.464 -5.086 17.501 1.00 90.62 83 ILE A N 1
ATOM 617 C CA . ILE A 1 83 ? -4.325 -6.276 18.344 1.00 90.62 83 ILE A CA 1
ATOM 618 C C . ILE A 1 83 ? -5.322 -7.316 17.842 1.00 90.62 83 ILE A C 1
ATOM 620 O O . ILE A 1 83 ? -6.496 -6.983 17.662 1.00 90.62 83 ILE A O 1
ATOM 624 N N . ASP A 1 84 ? -4.867 -8.536 17.579 1.00 84.56 84 ASP A N 1
ATOM 625 C CA . ASP A 1 84 ? -5.751 -9.633 17.181 1.00 84.56 84 ASP A CA 1
ATOM 626 C C . ASP A 1 84 ? -6.369 -10.370 18.384 1.00 84.56 84 ASP A C 1
ATOM 628 O O . ASP A 1 84 ? -6.186 -9.990 19.543 1.00 84.56 84 ASP A O 1
ATOM 632 N N . ALA A 1 85 ? -7.166 -11.404 18.106 1.00 85.12 85 ALA A N 1
ATOM 633 C CA . ALA A 1 85 ? -7.862 -12.167 19.139 1.00 85.12 85 ALA A CA 1
ATOM 634 C C . ALA A 1 85 ? -6.923 -12.936 20.086 1.00 85.12 85 ALA A C 1
ATOM 636 O O . ALA A 1 85 ? -7.311 -13.197 21.227 1.00 85.12 85 ALA A O 1
ATOM 637 N N . ASP A 1 86 ? -5.715 -13.277 19.632 1.00 88.56 86 ASP A N 1
ATOM 638 C CA . ASP A 1 86 ? -4.704 -13.987 20.420 1.00 88.56 86 ASP A CA 1
ATOM 639 C C . ASP A 1 86 ? -3.837 -13.014 21.244 1.00 88.56 86 ASP A C 1
ATOM 641 O O . ASP A 1 86 ? -3.063 -13.428 22.110 1.00 88.56 86 ASP A O 1
ATOM 645 N N . GLY A 1 87 ? -4.034 -11.705 21.049 1.00 87.00 87 GLY A N 1
ATOM 646 C CA . GLY A 1 87 ? -3.312 -10.640 21.737 1.00 87.00 87 GLY A CA 1
ATOM 647 C C . GLY A 1 87 ? -2.044 -10.193 21.010 1.00 87.00 87 GLY A C 1
ATOM 648 O O . GLY A 1 87 ? -1.311 -9.358 21.553 1.00 87.00 87 GLY A O 1
ATOM 649 N N . ASP A 1 88 ? -1.790 -10.693 19.798 1.00 89.00 88 ASP A N 1
ATOM 650 C CA . ASP A 1 88 ? -0.636 -10.290 19.004 1.00 89.00 88 ASP A CA 1
ATOM 651 C C . ASP A 1 88 ? -0.827 -8.866 18.478 1.00 89.00 88 ASP A C 1
ATOM 653 O O . ASP A 1 88 ? -1.900 -8.467 18.020 1.00 89.00 88 ASP A O 1
ATOM 657 N N . ARG A 1 89 ? 0.244 -8.071 18.561 1.00 90.44 89 ARG A N 1
ATOM 658 C CA . ARG A 1 89 ? 0.245 -6.651 18.200 1.00 90.44 89 ARG A CA 1
ATOM 659 C C . ARG A 1 89 ? 0.948 -6.417 16.866 1.00 90.44 89 ARG A C 1
ATOM 661 O O . ARG A 1 89 ? 2.115 -6.763 16.699 1.00 90.44 89 ARG A O 1
ATOM 668 N N . LEU A 1 90 ? 0.274 -5.694 15.976 1.00 90.25 90 LEU A N 1
ATOM 669 C CA . LEU A 1 90 ? 0.795 -5.197 14.706 1.00 90.25 90 LEU A CA 1
ATOM 670 C C . LEU A 1 90 ? 0.739 -3.668 14.674 1.00 90.25 90 LEU A C 1
ATOM 672 O O . LEU A 1 90 ? -0.334 -3.083 14.775 1.00 90.25 90 LEU A O 1
ATOM 676 N N . ASP A 1 91 ? 1.878 -3.007 14.488 1.00 92.56 91 ASP A N 1
ATOM 677 C CA . ASP A 1 91 ? 1.935 -1.557 14.284 1.00 92.56 91 ASP A CA 1
ATOM 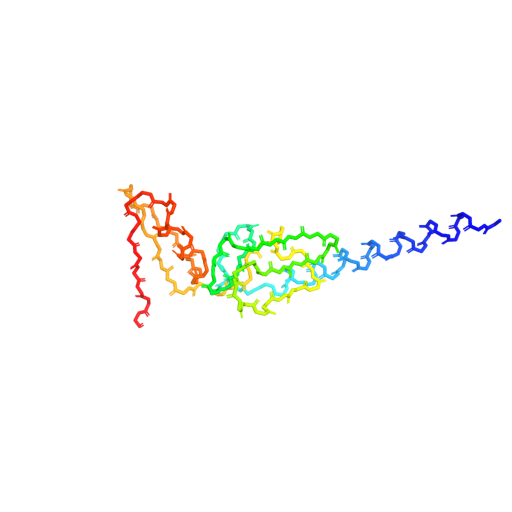678 C C . ASP A 1 91 ? 1.726 -1.232 12.790 1.00 92.56 91 ASP A C 1
ATOM 680 O O . ASP A 1 91 ? 2.576 -1.521 11.941 1.00 92.56 91 ASP A O 1
ATOM 684 N N . LEU A 1 92 ? 0.565 -0.659 12.449 1.00 94.38 92 LEU A N 1
ATOM 685 C CA . LEU A 1 92 ? 0.092 -0.509 11.069 1.00 94.38 92 LEU A CA 1
ATOM 686 C C . LEU A 1 92 ? -0.160 0.956 10.683 1.00 94.38 92 LEU A C 1
ATOM 688 O O . LEU A 1 92 ? -0.469 1.808 11.520 1.00 94.38 92 LEU A O 1
ATOM 692 N N . CYS A 1 93 ? -0.044 1.241 9.384 1.00 96.12 93 CYS A N 1
ATOM 693 C CA . CYS A 1 93 ? -0.564 2.471 8.785 1.00 96.12 93 CYS A CA 1
ATOM 694 C C . CYS A 1 93 ? -2.093 2.409 8.634 1.00 96.12 93 CYS A C 1
ATOM 696 O O . CYS A 1 93 ? -2.674 1.324 8.674 1.00 96.12 93 CYS A O 1
ATOM 698 N N . ASP A 1 94 ? -2.740 3.546 8.372 1.00 94.44 94 ASP A N 1
ATOM 699 C CA . ASP A 1 94 ? -4.200 3.644 8.208 1.00 94.44 94 ASP A CA 1
ATOM 700 C C . ASP A 1 94 ? -4.760 2.674 7.158 1.00 94.44 94 ASP A C 1
ATOM 702 O O . ASP A 1 94 ? -5.769 1.998 7.389 1.00 94.44 94 ASP A O 1
ATOM 706 N N . GLY A 1 95 ? -4.073 2.547 6.020 1.00 95.25 95 GLY A N 1
ATOM 707 C CA . GLY A 1 95 ? -4.465 1.632 4.950 1.00 95.25 95 GLY A CA 1
ATOM 708 C C . GLY A 1 95 ? -4.466 0.168 5.403 1.00 95.25 95 GLY A C 1
ATOM 709 O O . GLY A 1 95 ? -5.441 -0.550 5.176 1.00 95.25 95 GLY A O 1
ATOM 710 N N . HIS A 1 96 ? -3.410 -0.275 6.092 1.00 96.00 96 HIS A N 1
ATOM 711 C CA . HIS A 1 96 ? -3.331 -1.650 6.594 1.00 96.00 96 HIS A CA 1
ATOM 712 C C . HIS A 1 96 ? -4.202 -1.889 7.821 1.00 96.00 96 HIS A C 1
ATOM 714 O O . HIS A 1 96 ? -4.748 -2.977 7.958 1.00 96.00 96 HIS A O 1
ATOM 720 N N . ALA A 1 97 ? -4.411 -0.886 8.672 1.00 93.19 97 ALA A N 1
ATOM 721 C CA . ALA A 1 97 ? -5.367 -0.979 9.767 1.00 93.19 97 ALA A CA 1
ATOM 722 C C . ALA A 1 97 ? -6.803 -1.140 9.238 1.00 93.19 97 ALA A C 1
ATOM 724 O O . ALA A 1 97 ? -7.576 -1.925 9.784 1.00 93.19 97 ALA A O 1
ATOM 725 N N . THR A 1 98 ? -7.153 -0.452 8.147 1.00 91.19 98 THR A N 1
ATOM 726 C CA . THR A 1 98 ? -8.452 -0.612 7.473 1.00 91.19 98 THR A CA 1
ATOM 727 C C . THR A 1 98 ? -8.634 -2.032 6.945 1.00 91.19 98 THR A C 1
ATOM 729 O O . THR A 1 98 ? -9.672 -2.642 7.194 1.00 91.19 98 THR A O 1
ATOM 732 N N . ASP A 1 99 ? -7.623 -2.588 6.274 1.00 89.69 99 ASP A N 1
ATOM 733 C CA . ASP A 1 99 ? -7.682 -3.969 5.783 1.00 89.69 99 ASP A CA 1
ATOM 734 C C . ASP A 1 99 ? -7.752 -4.980 6.941 1.00 89.69 99 ASP A C 1
ATOM 736 O O . ASP A 1 99 ? -8.626 -5.851 6.959 1.00 89.69 99 ASP A O 1
ATOM 740 N N . ALA A 1 100 ? -6.922 -4.796 7.971 1.00 90.00 100 ALA A N 1
ATOM 741 C CA . ALA A 1 100 ? -6.887 -5.635 9.164 1.00 90.00 100 ALA A CA 1
ATOM 742 C C . ALA A 1 100 ? -8.250 -5.709 9.871 1.00 90.00 100 ALA A C 1
ATOM 744 O O . ALA A 1 100 ? -8.703 -6.806 10.189 1.00 90.00 100 ALA A O 1
ATOM 745 N N . ARG A 1 101 ? -8.962 -4.581 10.024 1.00 84.88 101 ARG A N 1
ATOM 746 C CA . ARG A 1 101 ? -10.327 -4.543 10.598 1.00 84.88 101 ARG A CA 1
ATOM 747 C C . ARG A 1 101 ? -11.324 -5.424 9.849 1.00 84.88 101 ARG A C 1
ATOM 749 O O . ARG A 1 101 ? -12.292 -5.885 10.442 1.00 84.88 101 ARG A O 1
ATOM 756 N N . THR A 1 102 ? -11.123 -5.617 8.547 1.00 83.62 102 THR A N 1
ATOM 757 C CA . THR A 1 102 ? -12.036 -6.406 7.708 1.00 83.62 102 THR A CA 1
ATOM 758 C C . THR A 1 102 ? -11.665 -7.884 7.634 1.00 83.62 102 THR A C 1
ATOM 760 O O . THR A 1 102 ? -12.541 -8.707 7.376 1.00 83.62 102 THR A O 1
ATOM 763 N N . ARG A 1 103 ? -10.387 -8.230 7.842 1.00 84.75 103 ARG A N 1
ATOM 764 C CA . ARG A 1 103 ? -9.858 -9.580 7.582 1.00 84.75 103 ARG A CA 1
ATOM 765 C C . ARG A 1 103 ? -9.391 -10.337 8.820 1.00 84.75 103 ARG A C 1
ATOM 767 O O . ARG A 1 103 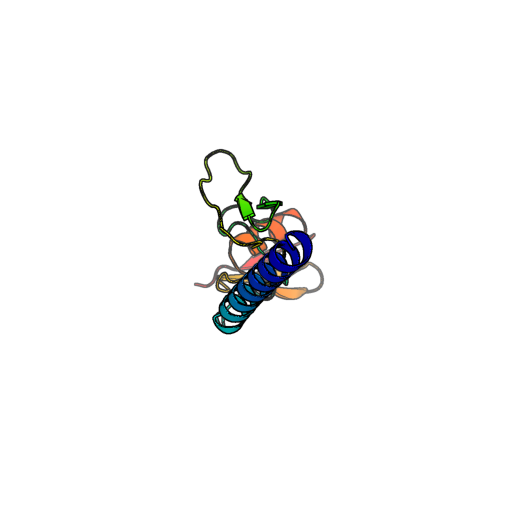? -9.387 -11.564 8.789 1.00 84.75 103 ARG A O 1
ATOM 774 N N . ILE A 1 104 ? -8.988 -9.643 9.881 1.00 82.00 104 ILE A N 1
ATOM 775 C CA . ILE A 1 104 ? -8.486 -10.265 11.108 1.00 82.00 104 ILE A CA 1
ATOM 776 C C . ILE A 1 104 ? -9.649 -10.413 12.090 1.00 82.00 104 ILE A C 1
ATOM 778 O O . ILE A 1 104 ? -10.283 -9.437 12.496 1.00 82.00 104 ILE A O 1
ATOM 782 N N . VAL A 1 105 ? -9.940 -11.657 12.467 1.00 77.31 105 VAL A N 1
ATOM 783 C CA . VAL A 1 105 ? -10.998 -11.976 13.431 1.00 77.31 105 VAL A CA 1
ATOM 784 C C . VAL A 1 105 ? -10.648 -11.360 14.786 1.00 77.31 105 VAL A C 1
ATOM 786 O O . VAL A 1 105 ? -9.556 -11.566 15.302 1.00 77.31 105 VAL A O 1
ATOM 789 N N . GLY A 1 106 ? -11.581 -10.601 15.365 1.00 77.19 106 GLY A N 1
ATOM 790 C CA . GLY A 1 106 ? -11.404 -9.997 16.689 1.00 77.19 106 GLY A CA 1
ATOM 791 C C . GLY A 1 106 ? -10.459 -8.793 16.737 1.00 77.19 106 GLY A C 1
ATOM 792 O O . GLY A 1 106 ? -10.130 -8.352 17.832 1.00 77.19 106 GLY A O 1
ATOM 793 N N . ALA A 1 107 ? -10.052 -8.241 15.587 1.00 78.94 107 ALA A N 1
ATOM 794 C CA . ALA A 1 107 ? -9.132 -7.110 15.541 1.00 78.94 107 ALA A CA 1
ATOM 795 C C . ALA A 1 107 ? -9.655 -5.884 16.309 1.00 78.94 107 ALA A C 1
ATOM 797 O O . ALA A 1 107 ? -10.667 -5.278 15.942 1.00 78.94 107 ALA A O 1
ATOM 798 N N . ALA A 1 108 ? -8.912 -5.475 17.335 1.00 78.94 108 ALA A N 1
ATOM 799 C CA . ALA A 1 108 ? -9.094 -4.214 18.036 1.00 78.94 108 ALA A CA 1
ATOM 800 C C . ALA A 1 108 ? -8.079 -3.197 17.516 1.00 78.94 108 ALA A C 1
ATOM 802 O O . ALA A 1 108 ? -6.877 -3.462 17.473 1.00 78.94 108 ALA A O 1
ATOM 803 N N . VAL A 1 109 ? -8.557 -2.016 17.130 1.00 76.50 109 VAL A N 1
ATOM 804 C CA . VAL A 1 109 ? -7.691 -0.949 16.630 1.00 76.50 109 VAL A CA 1
ATOM 805 C C . VAL A 1 109 ? -7.684 0.207 17.610 1.00 76.50 109 VAL A C 1
ATOM 807 O O . VAL A 1 109 ? -8.739 0.757 17.925 1.00 76.50 109 VAL A O 1
ATOM 810 N N . ILE A 1 110 ? -6.494 0.558 18.093 1.00 72.44 110 ILE A N 1
ATOM 811 C CA . ILE A 1 110 ? -6.313 1.567 19.137 1.00 72.44 110 ILE A CA 1
ATOM 812 C C . ILE A 1 110 ? -5.715 2.818 18.479 1.00 72.44 110 ILE A C 1
ATOM 814 O O . ILE A 1 110 ? -4.563 2.767 18.051 1.00 72.44 110 ILE A O 1
ATOM 818 N N . PRO A 1 111 ? -6.456 3.935 18.369 1.00 62.78 111 P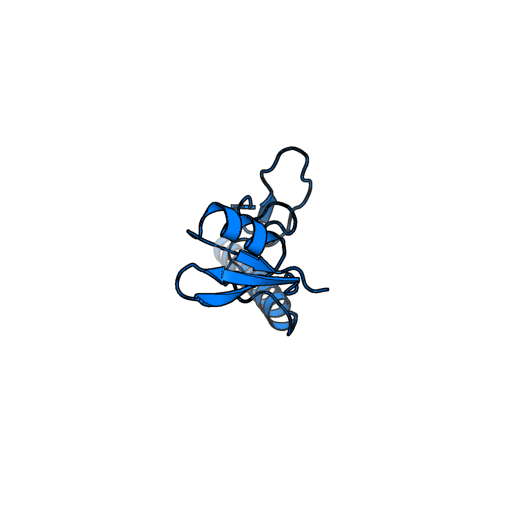RO A N 1
ATOM 819 C CA . PRO A 1 111 ? -5.910 5.178 17.830 1.00 62.78 111 PRO A CA 1
ATOM 820 C C . PRO A 1 111 ? -4.724 5.668 18.669 1.00 62.78 111 PRO A C 1
ATOM 822 O O . PRO A 1 111 ? -4.781 5.609 19.899 1.00 62.78 111 PRO A O 1
ATOM 825 N N . LEU A 1 112 ? -3.671 6.182 18.026 1.00 61.75 112 LEU A N 1
ATOM 826 C CA . LEU A 1 112 ? -2.640 6.941 18.735 1.00 61.75 112 LEU A CA 1
ATOM 827 C C . LEU A 1 112 ? -3.230 8.313 19.095 1.00 61.75 112 LEU A C 1
ATOM 829 O O . LEU A 1 112 ? -3.630 9.070 18.212 1.00 61.75 112 LEU A O 1
ATOM 833 N N . SER A 1 113 ? -3.360 8.568 20.397 1.00 55.44 113 SER A N 1
ATOM 834 C CA . SER A 1 113 ? -3.792 9.843 20.988 1.00 55.44 113 SER A CA 1
ATOM 835 C C . SER A 1 113 ? -2.778 10.958 20.778 1.00 55.44 113 SER A C 1
ATOM 837 O O . SER A 1 113 ? -1.576 10.652 20.953 1.00 55.44 113 SER A O 1
#

Sequence (113 aa):
MDVAAGGLHSAAEELLDTADELIRLAARRTDACSVPWGACPEHGATLRSTAGRCWCTTPGCLRRWFHDRLGEPCAEPVTQPVIDADGDRLDLCDGHATDARTRIVGAAVIPLS

Radius of gyration: 17.75 Å; chains: 1; bounding box: 38×24×58 Å

Foldseek 3Di:
DVVVVVVVVVVVVVVVLVVVLVVVVVVADPQFFQAQFEADLAAAPQWDDDPQKIDGPPPPGPDIDSGRRGNGGGRAGFFWWKAAPVRDIGRGGNNNLNVCVVPGHRIDIDGDD